Protein AF-A0A8X6LJD7-F1 (afdb_monomer)

Sequence (102 aa):
MNLSSRMAQSLNPNVGSAVVSLSTVITEALPISASIYTAELHALRIAIEHISLSRGKKFIIYTDSLSALQSIVSLHSSSHPILVDITYALANHLKKKDIRFC

pLDDT: mean 86.63, std 16.01, range [34.88, 97.88]

Structure (mmCIF, N/CA/C/O backbone):
data_AF-A0A8X6LJD7-F1
#
_entry.id   AF-A0A8X6LJD7-F1
#
loop_
_atom_site.group_PDB
_atom_site.id
_atom_site.type_symbol
_atom_site.label_atom_id
_atom_site.label_alt_id
_atom_site.label_comp_id
_atom_site.label_asym_id
_atom_site.label_entity_id
_atom_site.label_seq_id
_atom_site.pdbx_PDB_ins_code
_atom_site.Cartn_x
_atom_site.Cartn_y
_atom_site.Cartn_z
_atom_site.occupancy
_atom_site.B_iso_or_equiv
_atom_site.auth_seq_id
_atom_site.auth_comp_id
_atom_site.auth_asym_id
_atom_site.auth_atom_id
_atom_site.pdbx_PDB_model_num
ATOM 1 N N . MET A 1 1 ? -11.650 -2.280 -40.829 1.00 40.12 1 MET A N 1
ATOM 2 C CA . MET A 1 1 ? -10.434 -2.366 -39.987 1.00 40.12 1 MET A CA 1
ATOM 3 C C . MET A 1 1 ? -10.888 -2.464 -38.542 1.00 40.12 1 MET A C 1
ATOM 5 O O . MET A 1 1 ? -11.534 -1.539 -38.075 1.00 40.12 1 MET A O 1
ATOM 9 N N . ASN A 1 2 ? -10.679 -3.610 -37.891 1.00 34.88 2 ASN A N 1
ATOM 10 C CA . ASN A 1 2 ? -11.200 -3.875 -36.549 1.00 34.88 2 ASN A CA 1
ATOM 11 C C . ASN A 1 2 ? -10.192 -3.394 -35.492 1.00 34.88 2 ASN A C 1
ATOM 13 O O . ASN A 1 2 ? -9.006 -3.701 -35.590 1.00 34.88 2 ASN A O 1
ATOM 17 N N . LEU A 1 3 ? -10.664 -2.645 -34.494 1.00 44.34 3 LEU A N 1
ATOM 18 C CA . LEU A 1 3 ? -9.872 -2.065 -33.397 1.00 44.34 3 LEU A CA 1
ATOM 19 C C . LEU A 1 3 ? -9.338 -3.113 -32.398 1.00 44.34 3 LEU A C 1
ATOM 21 O O . LEU A 1 3 ? -8.705 -2.757 -31.408 1.00 44.34 3 LEU A O 1
ATOM 25 N N . SER A 1 4 ? -9.536 -4.406 -32.663 1.00 49.00 4 SER A N 1
ATOM 26 C CA . SER A 1 4 ? -9.090 -5.504 -31.800 1.00 49.00 4 SER A CA 1
ATOM 27 C C . SER A 1 4 ? -7.598 -5.843 -31.918 1.00 49.00 4 SER A C 1
ATOM 29 O O . SER A 1 4 ? -7.131 -6.747 -31.234 1.00 49.00 4 SER A O 1
ATOM 31 N N . SER A 1 5 ? -6.825 -5.156 -32.767 1.00 46.62 5 SER A N 1
ATOM 32 C CA . SER A 1 5 ? -5.434 -5.537 -33.061 1.00 46.62 5 SER A CA 1
ATOM 33 C C . SER A 1 5 ? -4.359 -4.752 -32.295 1.00 46.62 5 SER A C 1
ATOM 35 O O . SER A 1 5 ? -3.199 -4.794 -32.699 1.00 46.62 5 SER A O 1
ATOM 37 N N . ARG A 1 6 ? -4.694 -4.012 -31.224 1.00 50.06 6 ARG A N 1
ATOM 38 C CA . ARG A 1 6 ? -3.700 -3.197 -30.485 1.00 50.06 6 ARG A CA 1
ATOM 39 C C . ARG A 1 6 ? -3.390 -3.580 -29.039 1.00 50.06 6 ARG A C 1
ATOM 41 O O . ARG A 1 6 ? -2.533 -2.924 -28.461 1.00 50.06 6 ARG A O 1
ATOM 48 N N . MET A 1 7 ? -3.964 -4.633 -28.454 1.00 48.88 7 MET A N 1
ATOM 49 C CA . MET A 1 7 ? -3.625 -5.007 -27.065 1.00 48.88 7 MET A CA 1
ATOM 50 C C . MET A 1 7 ? -3.516 -6.514 -26.817 1.00 48.88 7 MET A C 1
ATOM 52 O O . MET A 1 7 ? -3.895 -7.003 -25.762 1.00 48.88 7 MET A O 1
ATOM 56 N N . ALA A 1 8 ? -2.922 -7.256 -27.749 1.00 47.09 8 ALA A N 1
ATOM 57 C CA . ALA A 1 8 ? -2.261 -8.507 -27.385 1.00 47.09 8 ALA A CA 1
ATOM 58 C C . ALA A 1 8 ? -0.819 -8.182 -26.956 1.00 47.09 8 ALA A C 1
ATOM 60 O O . ALA A 1 8 ? 0.142 -8.525 -27.642 1.00 47.09 8 ALA A O 1
ATOM 61 N N . GLN A 1 9 ? -0.657 -7.441 -25.853 1.00 51.50 9 GLN A N 1
ATOM 62 C CA . GLN A 1 9 ? 0.621 -7.475 -25.143 1.00 51.50 9 GLN A CA 1
ATOM 63 C C . GLN A 1 9 ? 0.816 -8.925 -24.690 1.00 51.50 9 GLN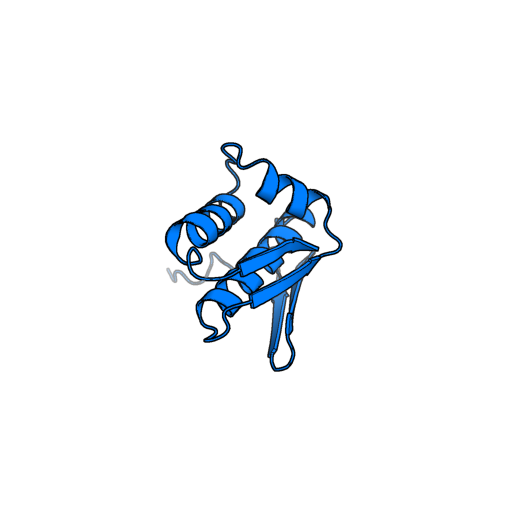 A C 1
ATOM 65 O O . GLN A 1 9 ? -0.061 -9.484 -24.038 1.00 51.50 9 GLN A O 1
ATOM 70 N N . SER A 1 10 ? 1.920 -9.532 -25.130 1.00 47.84 10 SER A N 1
ATOM 71 C CA . SER A 1 10 ? 2.397 -10.871 -24.766 1.00 47.84 10 SER A CA 1
ATOM 72 C C . SER A 1 10 ? 1.908 -11.310 -23.378 1.00 47.84 10 SER A C 1
ATOM 74 O O . SER A 1 10 ? 2.288 -10.706 -22.378 1.00 47.84 10 SER A O 1
ATOM 76 N N . LEU A 1 11 ? 1.085 -12.364 -23.334 1.00 62.03 11 LEU A N 1
ATOM 77 C CA . LEU A 1 11 ? 0.355 -12.901 -22.169 1.00 62.03 11 LEU A CA 1
ATOM 78 C C . LEU A 1 11 ? 1.240 -13.474 -21.038 1.00 62.03 11 LEU A C 1
ATOM 80 O O . LEU A 1 11 ? 0.737 -14.178 -20.168 1.00 62.03 11 LEU A O 1
ATOM 84 N N . ASN A 1 12 ? 2.541 -13.179 -21.037 1.00 73.50 12 ASN A N 1
ATOM 85 C CA . ASN A 1 12 ? 3.489 -13.638 -20.028 1.00 73.50 12 ASN A CA 1
ATOM 86 C C . ASN A 1 12 ? 3.880 -12.459 -19.123 1.00 73.50 12 ASN A C 1
ATOM 88 O O . ASN A 1 12 ? 4.802 -11.711 -19.461 1.00 73.50 12 ASN A O 1
ATOM 92 N N . PRO A 1 13 ? 3.161 -12.246 -18.010 1.00 77.06 13 PRO A N 1
ATOM 93 C CA . PRO A 1 13 ? 3.520 -11.231 -17.030 1.00 77.06 13 PRO A CA 1
ATOM 94 C C . PRO A 1 13 ? 4.850 -11.596 -16.358 1.00 77.06 13 PRO A C 1
ATOM 96 O O . PRO A 1 13 ? 5.056 -12.738 -15.954 1.00 77.06 13 PRO A O 1
ATOM 99 N N . ASN A 1 14 ? 5.746 -10.618 -16.213 1.00 89.94 14 ASN A N 1
ATOM 100 C CA . ASN A 1 14 ? 7.015 -10.812 -15.497 1.00 89.94 14 ASN A CA 1
ATOM 101 C C . ASN A 1 14 ? 6.854 -10.683 -13.980 1.00 89.94 14 ASN A C 1
ATOM 103 O O . ASN A 1 14 ? 7.654 -11.221 -13.221 1.00 89.94 14 ASN A O 1
ATOM 107 N N . VAL A 1 15 ? 5.846 -9.929 -13.547 1.00 96.25 15 VAL A N 1
ATOM 108 C CA . VAL A 1 15 ? 5.580 -9.627 -12.143 1.00 96.25 15 VAL A CA 1
ATOM 109 C C . VAL A 1 15 ? 4.077 -9.634 -11.891 1.00 96.25 15 VAL A C 1
ATOM 111 O O . VAL A 1 15 ? 3.267 -9.407 -12.794 1.00 96.25 15 VAL A O 1
ATOM 114 N N . GLY A 1 16 ? 3.704 -9.887 -10.645 1.00 96.25 16 GLY A N 1
ATOM 115 C CA . GLY A 1 16 ? 2.328 -9.839 -10.178 1.00 96.25 16 GLY A CA 1
ATOM 116 C C . GLY A 1 16 ? 2.257 -9.196 -8.803 1.00 96.25 16 GLY A C 1
ATOM 117 O O . GLY A 1 16 ? 3.268 -9.055 -8.122 1.00 96.25 16 GLY A O 1
ATOM 118 N N . SER A 1 17 ? 1.052 -8.810 -8.412 1.00 97.25 17 SER A N 1
ATOM 119 C CA . SER A 1 17 ? 0.745 -8.282 -7.086 1.00 97.25 17 SER A CA 1
ATOM 120 C C . SER A 1 17 ? -0.303 -9.157 -6.416 1.00 97.25 17 SER A C 1
ATOM 122 O O . SER A 1 17 ? -1.183 -9.696 -7.095 1.00 97.25 17 SER A O 1
ATOM 124 N N . ALA A 1 18 ? -0.232 -9.271 -5.095 1.00 97.25 18 ALA A N 1
ATOM 125 C CA . ALA A 1 18 ? -1.224 -9.985 -4.311 1.00 97.25 18 ALA A CA 1
ATOM 126 C C . ALA A 1 18 ? -1.549 -9.232 -3.021 1.00 97.25 18 ALA A C 1
ATOM 128 O O . ALA A 1 18 ? -0.676 -8.637 -2.396 1.00 97.25 18 ALA A O 1
ATOM 129 N N . VAL A 1 19 ? -2.813 -9.293 -2.611 1.00 97.88 19 VAL A N 1
ATOM 130 C CA . VAL A 1 19 ? -3.292 -8.808 -1.318 1.00 97.88 19 VAL A CA 1
ATOM 131 C C . VAL A 1 19 ? -4.111 -9.913 -0.679 1.00 97.88 19 VAL A C 1
ATOM 133 O O . VAL A 1 19 ? -5.049 -10.435 -1.283 1.00 97.88 19 VAL A O 1
ATOM 136 N N . VAL A 1 20 ? -3.761 -10.255 0.555 1.00 97.31 20 VAL A N 1
ATOM 137 C CA . VAL A 1 20 ? -4.452 -11.273 1.342 1.00 97.31 20 VAL A CA 1
ATOM 138 C C . VAL A 1 20 ? -5.067 -10.607 2.564 1.00 97.31 20 VAL A C 1
ATOM 140 O O . VAL A 1 20 ? -4.390 -9.930 3.335 1.00 97.31 20 VAL A O 1
ATOM 143 N N . SER A 1 21 ? -6.365 -10.808 2.744 1.00 93.44 21 SER A N 1
ATOM 144 C CA . SER A 1 21 ? -7.109 -10.466 3.949 1.00 93.44 21 SER A CA 1
ATOM 145 C C . SER A 1 21 ? -7.829 -11.709 4.478 1.00 93.44 21 SER A C 1
ATOM 147 O O . SER A 1 21 ? -7.820 -12.766 3.850 1.00 93.44 21 SER A O 1
ATOM 149 N N . LEU A 1 22 ? -8.476 -11.595 5.642 1.00 90.25 22 LEU A N 1
ATOM 150 C CA . LEU A 1 22 ? -9.169 -12.719 6.287 1.00 90.25 22 LEU A CA 1
ATOM 151 C C . LEU A 1 22 ? -10.231 -13.388 5.402 1.00 90.25 22 LEU A C 1
ATOM 153 O O . LEU A 1 22 ? -10.511 -14.569 5.575 1.00 90.25 22 LEU A O 1
ATOM 157 N N . SER A 1 23 ? -10.849 -12.638 4.490 1.00 89.06 23 SER A N 1
ATOM 158 C CA . SER A 1 23 ? -11.968 -13.111 3.669 1.00 89.06 23 SER A CA 1
ATOM 159 C C . SER A 1 23 ? -11.702 -13.030 2.173 1.00 89.06 23 SER A C 1
ATOM 161 O O . SER A 1 23 ? -12.584 -13.353 1.378 1.00 89.06 23 SER A O 1
ATOM 163 N N . THR A 1 24 ? -10.553 -12.500 1.760 1.00 93.56 24 THR A N 1
ATOM 164 C CA . THR A 1 24 ? -10.333 -12.150 0.359 1.00 93.56 24 THR A CA 1
ATOM 165 C C . THR A 1 24 ? -8.870 -12.300 -0.006 1.00 93.56 24 THR A C 1
ATOM 167 O O . THR A 1 24 ? -7.986 -11.829 0.700 1.00 93.56 24 THR A O 1
ATOM 170 N N . VAL A 1 25 ? -8.637 -12.926 -1.152 1.00 97.00 25 VAL A N 1
ATOM 171 C CA . VAL A 1 25 ? -7.345 -12.944 -1.826 1.00 97.00 25 VAL A CA 1
ATOM 172 C C . VAL A 1 25 ? -7.555 -12.279 -3.176 1.00 97.00 25 VAL A C 1
ATOM 174 O O . VAL A 1 25 ? -8.412 -12.706 -3.947 1.00 97.00 25 VAL A O 1
ATOM 177 N N . ILE A 1 26 ? -6.810 -11.212 -3.437 1.00 96.75 26 ILE A N 1
ATOM 178 C CA . ILE A 1 26 ? -6.806 -10.515 -4.722 1.00 96.75 26 ILE A CA 1
ATOM 179 C C . ILE A 1 26 ? -5.421 -10.710 -5.312 1.00 96.75 26 ILE A C 1
ATOM 181 O O . ILE A 1 26 ? -4.431 -10.385 -4.662 1.00 96.75 26 ILE A O 1
ATOM 185 N N . THR A 1 27 ? -5.348 -11.244 -6.526 1.00 96.69 27 THR A N 1
ATOM 186 C CA . THR A 1 27 ? -4.091 -11.437 -7.250 1.00 96.69 27 THR A CA 1
ATOM 187 C C . THR A 1 27 ? -4.233 -10.888 -8.652 1.00 96.69 27 THR A C 1
ATOM 189 O O . THR A 1 27 ? -5.194 -11.225 -9.343 1.00 96.69 27 THR A O 1
ATOM 192 N N . GLU A 1 28 ? -3.261 -10.101 -9.091 1.00 95.69 28 GLU A N 1
ATOM 193 C CA . GLU A 1 28 ? -3.236 -9.549 -10.441 1.00 95.69 28 GLU A CA 1
ATOM 194 C C . GLU A 1 28 ? -1.852 -9.718 -11.055 1.00 95.69 28 GLU A C 1
ATOM 196 O O . GLU A 1 28 ? -0.835 -9.380 -10.449 1.00 95.69 28 GLU A O 1
ATOM 201 N N . ALA A 1 29 ? -1.826 -10.242 -12.276 1.00 96.00 29 ALA A N 1
ATOM 202 C CA . ALA A 1 29 ? -0.662 -10.210 -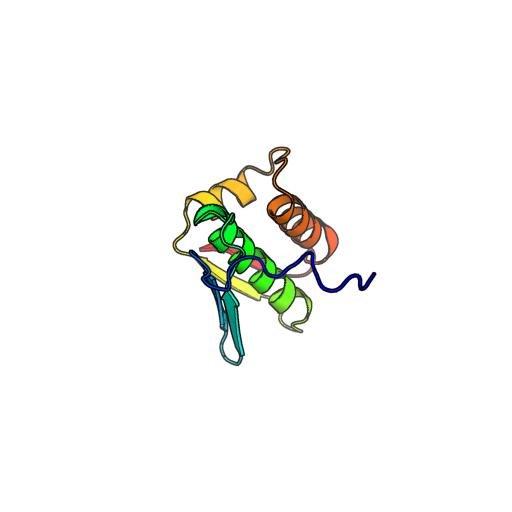13.142 1.00 96.00 29 ALA A CA 1
ATOM 203 C C . ALA A 1 29 ? -0.538 -8.816 -13.763 1.00 96.00 29 ALA A C 1
ATOM 205 O O . ALA A 1 29 ? -1.505 -8.309 -14.332 1.00 96.00 29 ALA A O 1
ATOM 206 N N . LEU A 1 30 ? 0.642 -8.202 -13.677 1.00 95.00 30 LEU A N 1
ATOM 207 C CA . LEU A 1 30 ? 0.864 -6.874 -14.242 1.00 95.00 30 LEU A CA 1
ATOM 208 C C . LEU A 1 30 ? 1.433 -6.964 -15.670 1.00 95.00 30 LEU A C 1
ATOM 210 O O . LEU A 1 30 ? 2.030 -7.980 -16.039 1.00 95.00 30 LEU A O 1
ATOM 214 N N . PRO A 1 31 ? 1.290 -5.897 -16.484 1.00 93.50 31 PRO A N 1
ATOM 215 C CA . PRO A 1 31 ? 1.908 -5.826 -17.804 1.00 93.50 31 PRO A CA 1
ATOM 216 C C . PRO A 1 31 ? 3.412 -6.099 -17.754 1.00 93.50 31 PRO A C 1
ATOM 218 O O . PRO A 1 31 ? 4.083 -5.751 -16.785 1.00 93.50 31 PRO A O 1
ATOM 221 N N . ILE A 1 32 ? 3.972 -6.638 -18.838 1.00 93.62 32 ILE A N 1
ATOM 222 C CA . ILE A 1 32 ? 5.394 -7.019 -18.908 1.00 93.62 32 ILE A CA 1
ATOM 223 C C . ILE A 1 32 ? 6.371 -5.853 -18.656 1.00 93.62 32 ILE A C 1
ATOM 225 O O . ILE A 1 32 ? 7.519 -6.073 -18.279 1.00 93.62 32 ILE A O 1
ATOM 229 N N . SER A 1 33 ? 5.918 -4.611 -18.849 1.00 92.69 33 SER A N 1
ATOM 230 C CA . SER A 1 33 ? 6.678 -3.389 -18.573 1.00 92.69 33 SER A CA 1
ATOM 231 C C . SER A 1 33 ? 6.695 -2.985 -17.095 1.00 92.69 33 SER A C 1
ATOM 233 O O . SER A 1 33 ? 7.383 -2.029 -16.743 1.00 92.69 33 SER A O 1
ATOM 235 N N . ALA A 1 34 ? 5.907 -3.638 -16.238 1.00 94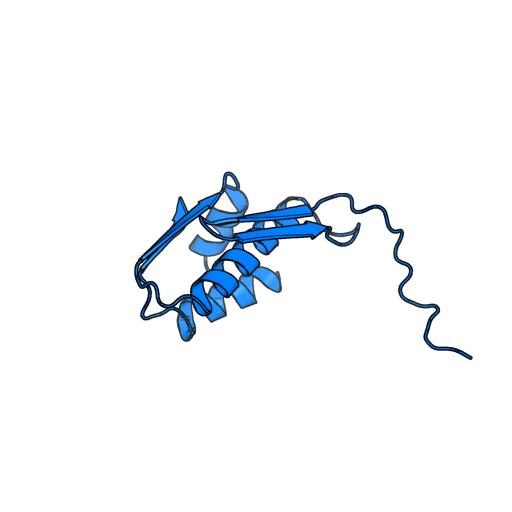.69 34 ALA A N 1
ATOM 236 C CA . ALA A 1 34 ? 5.869 -3.340 -14.816 1.00 94.69 34 ALA A CA 1
ATOM 237 C C . ALA A 1 34 ? 7.143 -3.837 -14.127 1.00 94.69 34 ALA A C 1
ATOM 239 O O . ALA A 1 34 ? 7.601 -4.959 -14.337 1.00 94.69 34 ALA A O 1
ATOM 240 N N . SER A 1 35 ? 7.707 -2.982 -13.279 1.00 95.44 35 SER A N 1
ATOM 241 C CA . SER A 1 35 ? 8.817 -3.354 -12.405 1.00 95.44 35 SER A CA 1
ATOM 242 C C . SER A 1 35 ? 8.304 -4.060 -11.147 1.00 95.44 35 SER A C 1
ATOM 244 O O . SER A 1 35 ? 7.128 -3.934 -10.804 1.00 95.44 35 SER A O 1
ATOM 246 N N . ILE A 1 36 ? 9.198 -4.729 -10.410 1.00 96.69 36 ILE A N 1
ATOM 247 C CA . ILE A 1 36 ? 8.887 -5.252 -9.068 1.00 96.69 36 ILE A CA 1
ATOM 248 C C . ILE A 1 36 ? 8.344 -4.118 -8.191 1.00 96.69 36 ILE A C 1
ATOM 250 O O . ILE A 1 36 ? 7.258 -4.231 -7.646 1.00 96.69 36 ILE A O 1
ATOM 254 N N . TYR A 1 37 ? 9.023 -2.968 -8.167 1.00 95.38 37 TYR A N 1
ATOM 255 C CA . TYR A 1 37 ? 8.567 -1.788 -7.428 1.00 95.38 37 TYR A CA 1
ATOM 256 C C . TYR A 1 37 ? 7.143 -1.344 -7.815 1.00 95.38 37 TYR A C 1
ATOM 258 O O . TYR A 1 37 ? 6.335 -1.008 -6.952 1.00 95.38 37 TYR A O 1
ATOM 266 N N . THR A 1 38 ? 6.799 -1.392 -9.105 1.00 95.81 38 THR A N 1
ATOM 267 C CA . THR A 1 38 ? 5.438 -1.100 -9.577 1.00 95.81 38 THR A CA 1
ATOM 268 C C . THR A 1 38 ? 4.431 -2.127 -9.062 1.00 95.81 38 THR A C 1
ATOM 270 O O . THR A 1 38 ? 3.338 -1.731 -8.670 1.00 95.81 38 THR A O 1
ATOM 273 N N . ALA A 1 39 ? 4.781 -3.415 -9.040 1.00 97.25 39 ALA A N 1
ATOM 274 C CA . ALA A 1 39 ? 3.925 -4.467 -8.494 1.00 97.25 39 ALA A CA 1
ATOM 275 C C . ALA A 1 39 ? 3.688 -4.296 -6.983 1.00 97.25 39 ALA A C 1
ATOM 277 O O . ALA A 1 39 ? 2.555 -4.441 -6.527 1.00 97.25 39 ALA A O 1
ATOM 278 N N . GLU A 1 40 ? 4.709 -3.884 -6.232 1.00 97.19 40 GLU A N 1
ATOM 279 C CA . GLU A 1 40 ? 4.590 -3.588 -4.798 1.00 97.19 40 GLU A CA 1
ATOM 280 C C . GLU A 1 40 ? 3.673 -2.389 -4.528 1.00 97.19 40 GLU A C 1
ATOM 282 O O . GLU A 1 40 ? 2.739 -2.464 -3.726 1.00 97.19 40 GLU A O 1
ATOM 287 N N . LEU A 1 41 ? 3.862 -1.283 -5.258 1.00 96.19 41 LEU A N 1
ATOM 288 C CA . LEU A 1 41 ? 2.939 -0.147 -5.185 1.00 96.19 41 LEU A CA 1
ATOM 289 C C . LEU A 1 41 ? 1.516 -0.550 -5.586 1.00 96.19 41 LEU A C 1
ATOM 291 O O . LEU A 1 41 ? 0.541 -0.079 -5.004 1.00 96.19 41 LEU A O 1
ATOM 295 N N 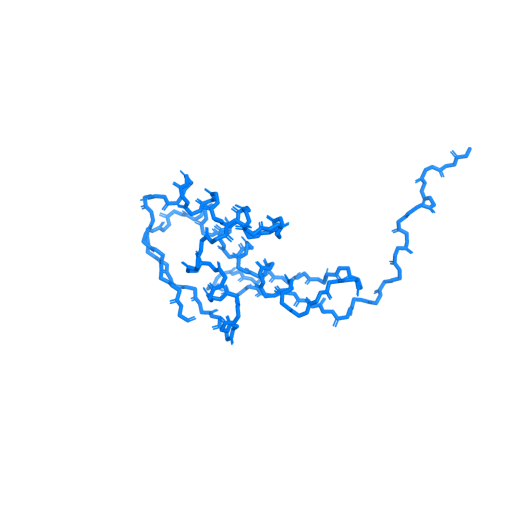. HIS A 1 42 ? 1.381 -1.421 -6.581 1.00 97.31 42 HIS A N 1
ATOM 296 C CA . HIS A 1 42 ? 0.088 -1.897 -7.041 1.00 97.31 42 HIS A CA 1
ATOM 297 C C . HIS A 1 42 ? -0.638 -2.731 -5.976 1.00 97.31 42 HIS A C 1
ATOM 299 O O . HIS A 1 42 ? -1.829 -2.515 -5.751 1.00 97.31 42 HIS A O 1
ATOM 305 N N . ALA A 1 43 ? 0.075 -3.608 -5.259 1.00 97.88 43 ALA A N 1
ATOM 306 C CA . ALA A 1 43 ? -0.471 -4.337 -4.114 1.00 97.88 43 ALA A CA 1
ATOM 307 C C . ALA A 1 43 ? -0.990 -3.371 -3.035 1.00 97.88 43 ALA A C 1
ATOM 309 O O . ALA A 1 43 ? -2.107 -3.525 -2.539 1.00 97.88 43 ALA A O 1
ATOM 310 N N . LEU A 1 44 ? -0.230 -2.316 -2.724 1.00 97.00 44 LEU A N 1
ATOM 311 C CA . LEU A 1 44 ? -0.647 -1.296 -1.758 1.00 97.00 44 LEU A CA 1
ATOM 312 C C . LEU A 1 44 ? -1.884 -0.519 -2.221 1.00 97.00 44 LEU A C 1
ATOM 314 O O . LEU A 1 44 ? -2.784 -0.284 -1.413 1.00 97.00 44 LEU A O 1
ATOM 318 N N . ARG A 1 45 ? -1.977 -0.169 -3.511 1.00 97.06 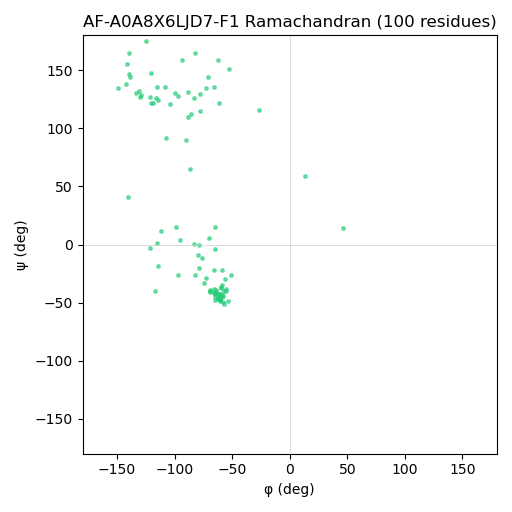45 ARG A N 1
ATOM 319 C CA . ARG A 1 45 ? -3.178 0.458 -4.089 1.00 97.06 45 ARG A CA 1
ATOM 320 C C . ARG A 1 45 ? -4.406 -0.432 -3.898 1.00 97.06 45 ARG A C 1
ATOM 322 O O . ARG A 1 45 ? -5.413 0.042 -3.375 1.00 97.06 45 ARG A O 1
ATOM 329 N N . ILE A 1 46 ? -4.306 -1.718 -4.243 1.00 97.31 46 ILE A N 1
ATOM 330 C CA . ILE A 1 46 ? -5.399 -2.689 -4.064 1.00 97.31 46 ILE A CA 1
ATOM 331 C C . ILE A 1 46 ? -5.781 -2.809 -2.584 1.00 97.31 46 ILE A C 1
ATOM 333 O O . ILE A 1 46 ? -6.965 -2.808 -2.247 1.00 97.31 46 ILE A O 1
ATOM 337 N N . ALA A 1 47 ? -4.804 -2.881 -1.676 1.00 96.75 47 ALA A N 1
ATOM 338 C CA . ALA A 1 47 ? -5.069 -2.961 -0.242 1.00 96.75 47 ALA A CA 1
ATOM 339 C C . ALA A 1 47 ? -5.824 -1.722 0.266 1.00 96.75 47 ALA A C 1
ATOM 341 O O . ALA A 1 47 ? -6.790 -1.843 1.020 1.00 96.75 47 ALA A O 1
ATOM 342 N N . ILE A 1 48 ? -5.434 -0.531 -0.188 1.00 95.88 48 ILE A N 1
ATOM 343 C CA . ILE A 1 48 ? -6.085 0.742 0.141 1.00 95.88 48 ILE A CA 1
ATOM 344 C C . ILE A 1 48 ? -7.513 0.802 -0.412 1.00 95.88 48 ILE A C 1
ATOM 346 O O . ILE A 1 48 ? -8.426 1.212 0.308 1.00 95.88 48 ILE A O 1
ATOM 350 N N . GLU A 1 49 ? -7.740 0.350 -1.645 1.00 95.12 49 GLU A N 1
ATOM 351 C CA . GLU A 1 49 ? -9.076 0.242 -2.241 1.00 95.12 49 GLU A CA 1
ATOM 352 C C . GLU A 1 49 ? -9.960 -0.732 -1.456 1.00 95.12 49 GLU A C 1
ATOM 354 O O . GLU A 1 49 ? -11.077 -0.380 -1.067 1.00 95.12 49 GLU A O 1
ATOM 359 N N . HIS A 1 50 ? -9.437 -1.913 -1.123 1.00 94.69 50 HIS A N 1
ATOM 360 C CA . HIS A 1 50 ? -10.132 -2.899 -0.301 1.00 94.69 50 HIS A CA 1
ATOM 361 C C . HIS A 1 50 ? -10.495 -2.328 1.078 1.00 94.69 50 HIS A C 1
ATOM 363 O O . HIS A 1 50 ? -11.636 -2.446 1.538 1.00 94.69 50 HIS A O 1
ATOM 369 N N . ILE A 1 51 ? -9.555 -1.629 1.722 1.00 95.31 51 ILE A N 1
ATOM 370 C CA . ILE A 1 51 ? -9.799 -0.929 2.983 1.00 95.31 51 ILE A CA 1
ATOM 371 C C . ILE A 1 51 ? -10.869 0.136 2.802 1.00 95.31 51 ILE A C 1
ATOM 373 O O . ILE A 1 51 ? -11.732 0.240 3.668 1.00 95.31 51 ILE A O 1
ATOM 377 N N . SER A 1 52 ? -10.864 0.913 1.715 1.00 94.12 52 SER A N 1
ATOM 378 C CA . SER A 1 52 ? -11.831 1.993 1.478 1.00 94.12 52 SER A CA 1
ATOM 379 C C . SER A 1 52 ? -13.279 1.501 1.505 1.00 94.12 52 SER A C 1
ATOM 381 O O . SER A 1 52 ? -14.115 2.123 2.168 1.00 94.12 52 SER A O 1
ATOM 383 N N . LEU A 1 53 ? -13.529 0.324 0.929 1.00 93.31 53 LEU A N 1
ATOM 384 C CA . LEU A 1 53 ? -14.838 -0.326 0.866 1.00 93.31 53 LEU A CA 1
ATOM 385 C C . LEU A 1 53 ? -15.228 -1.022 2.180 1.00 93.31 53 LEU A C 1
ATOM 387 O O . LEU A 1 53 ? -16.408 -1.268 2.435 1.00 93.31 53 LEU A O 1
ATOM 391 N N . SER A 1 54 ? -14.257 -1.321 3.044 1.00 93.25 54 SER A N 1
ATOM 392 C CA . SER A 1 54 ? -14.509 -1.963 4.332 1.00 93.25 54 SER A CA 1
ATOM 393 C C . SER A 1 54 ? -15.195 -1.030 5.338 1.00 93.25 54 SER A C 1
ATOM 395 O O . SER A 1 54 ? -14.878 0.157 5.453 1.00 93.25 54 SER A O 1
ATOM 397 N N . ARG A 1 55 ? -16.094 -1.595 6.154 1.00 92.81 55 ARG A N 1
ATOM 398 C CA . ARG A 1 55 ? -16.728 -0.907 7.297 1.00 92.81 55 ARG A CA 1
ATOM 399 C C . ARG A 1 55 ? -15.802 -0.767 8.513 1.00 92.81 55 ARG A C 1
ATOM 401 O O . ARG A 1 55 ? -16.143 -0.051 9.454 1.00 92.81 55 ARG A O 1
ATOM 408 N N . GLY A 1 56 ? -14.662 -1.463 8.518 1.00 92.88 56 GLY A N 1
ATOM 409 C CA . GLY A 1 56 ? -13.679 -1.389 9.596 1.00 92.88 56 GLY A CA 1
ATOM 410 C C . GLY A 1 56 ? -13.088 0.015 9.756 1.00 92.88 56 GLY A C 1
ATOM 411 O O . GLY A 1 56 ? -13.128 0.838 8.840 1.00 92.88 56 GLY A O 1
ATOM 412 N N . LYS A 1 57 ? -12.534 0.287 10.943 1.00 94.75 57 LYS A N 1
ATOM 413 C CA . LYS A 1 57 ? -11.914 1.582 11.279 1.00 94.75 57 LYS A CA 1
ATOM 414 C C . LYS A 1 57 ? -10.410 1.510 11.514 1.00 94.75 57 LYS A C 1
ATOM 416 O O . LYS A 1 57 ? -9.773 2.554 11.488 1.00 94.75 57 LYS A O 1
ATOM 421 N N . LYS A 1 58 ? -9.866 0.321 11.777 1.00 96.12 58 LYS A N 1
ATOM 422 C CA . LYS A 1 58 ? -8.453 0.105 12.092 1.00 96.12 58 LYS A CA 1
ATOM 423 C C . LYS A 1 58 ? -7.908 -0.996 11.206 1.00 96.12 58 LYS A C 1
ATOM 425 O O . LYS A 1 58 ? -8.516 -2.062 11.137 1.00 96.12 58 LYS A O 1
ATOM 430 N N . PHE A 1 59 ? -6.790 -0.725 10.553 1.00 96.19 59 PHE A N 1
ATOM 431 C CA . PHE A 1 59 ? -6.162 -1.641 9.614 1.00 96.19 59 PHE A CA 1
ATOM 432 C C . PHE A 1 59 ? -4.652 -1.618 9.797 1.00 96.19 59 PHE A C 1
ATOM 434 O O . PHE A 1 59 ? -4.065 -0.582 10.113 1.00 96.19 59 PHE A O 1
ATOM 441 N N . ILE A 1 60 ? -4.041 -2.775 9.573 1.00 96.50 60 ILE A N 1
ATOM 442 C CA . ILE A 1 60 ? -2.598 -2.917 9.444 1.00 96.50 60 ILE A CA 1
ATOM 443 C C . ILE A 1 60 ? -2.352 -3.523 8.068 1.00 96.50 60 ILE A C 1
ATOM 445 O O . ILE A 1 60 ? -2.975 -4.526 7.721 1.00 96.50 60 ILE A O 1
ATOM 449 N N . ILE A 1 61 ? -1.495 -2.881 7.283 1.00 96.38 61 ILE A N 1
ATOM 450 C CA . ILE A 1 61 ? -1.015 -3.391 6.002 1.00 96.38 61 ILE A CA 1
ATOM 451 C C . ILE A 1 61 ? 0.406 -3.881 6.237 1.00 96.38 61 ILE A C 1
ATOM 453 O O . ILE A 1 61 ? 1.249 -3.089 6.646 1.00 96.38 61 ILE A O 1
ATOM 457 N N . TYR A 1 62 ? 0.642 -5.163 5.978 1.00 96.69 62 TYR A N 1
ATOM 458 C CA . TYR A 1 62 ? 1.971 -5.762 6.012 1.00 96.69 62 TYR A CA 1
ATOM 459 C C . TYR A 1 62 ? 2.529 -5.821 4.594 1.00 96.69 62 TYR A C 1
ATOM 461 O O . TYR A 1 62 ? 1.862 -6.340 3.697 1.00 96.69 62 TYR A O 1
ATOM 469 N N . THR A 1 63 ? 3.734 -5.300 4.395 1.00 96.19 63 THR A N 1
ATOM 470 C CA . THR A 1 63 ? 4.480 -5.419 3.140 1.00 96.19 63 THR A CA 1
ATOM 471 C C . THR A 1 63 ? 5.960 -5.613 3.444 1.00 96.19 63 THR A C 1
ATOM 473 O O . THR A 1 63 ? 6.524 -4.970 4.321 1.00 96.19 63 THR A O 1
ATOM 476 N N . ASP A 1 64 ? 6.612 -6.502 2.707 1.00 95.31 64 ASP A N 1
ATOM 477 C CA . ASP A 1 64 ? 8.062 -6.686 2.751 1.00 95.31 64 ASP A CA 1
ATOM 478 C C . ASP A 1 64 ? 8.810 -5.674 1.862 1.00 95.31 64 ASP A C 1
ATOM 480 O O . ASP A 1 64 ? 10.043 -5.653 1.819 1.00 95.31 64 ASP A O 1
ATOM 484 N N . SER A 1 65 ? 8.083 -4.773 1.194 1.00 95.81 65 SER A N 1
ATOM 485 C CA . SER A 1 65 ? 8.654 -3.773 0.302 1.00 95.81 65 SER A CA 1
ATOM 486 C C . SER A 1 65 ? 9.006 -2.473 1.025 1.00 95.81 65 SER A C 1
ATOM 488 O O . SER A 1 65 ? 8.237 -1.506 1.070 1.00 95.81 65 SER A O 1
ATOM 490 N N . LEU A 1 66 ? 10.242 -2.407 1.530 1.00 93.81 66 LEU A N 1
ATOM 491 C CA . LEU A 1 66 ? 10.796 -1.182 2.118 1.00 93.81 66 LEU A CA 1
ATOM 492 C C . LEU A 1 66 ? 10.740 0.008 1.145 1.00 93.81 66 LEU A C 1
ATOM 494 O O . LEU A 1 66 ? 10.447 1.130 1.558 1.00 93.81 66 LEU A O 1
ATOM 498 N N . SER A 1 67 ? 10.994 -0.227 -0.145 1.00 93.12 67 SER A N 1
ATOM 499 C CA . SER A 1 67 ? 10.974 0.830 -1.163 1.00 93.12 67 SER A CA 1
ATOM 500 C C . SER A 1 67 ? 9.569 1.404 -1.358 1.00 93.12 67 SER A C 1
ATOM 502 O O . SER A 1 67 ? 9.411 2.621 -1.489 1.00 93.12 67 SER A O 1
ATOM 504 N N . ALA A 1 68 ? 8.530 0.568 -1.305 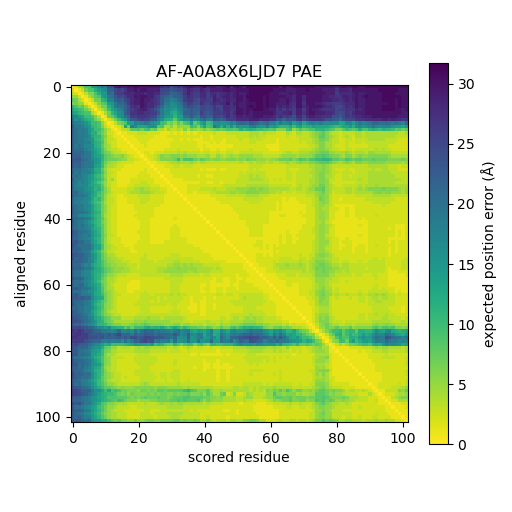1.00 93.25 68 ALA A N 1
ATOM 505 C CA . ALA A 1 68 ? 7.150 1.026 -1.382 1.00 93.25 68 ALA A CA 1
ATOM 506 C C . ALA A 1 68 ? 6.737 1.818 -0.127 1.00 93.25 68 ALA A C 1
ATOM 508 O O . ALA A 1 68 ? 6.134 2.888 -0.247 1.00 93.25 68 ALA A O 1
ATOM 509 N N . LEU A 1 69 ? 7.147 1.368 1.067 1.00 92.56 69 LEU A N 1
ATOM 510 C CA . LEU A 1 69 ? 6.926 2.095 2.324 1.00 92.56 69 LEU A CA 1
ATOM 511 C C . LEU A 1 69 ? 7.588 3.479 2.322 1.00 92.56 69 LEU A C 1
ATOM 513 O O . LEU A 1 69 ? 6.938 4.482 2.621 1.00 92.56 69 LEU A O 1
ATOM 517 N N . GLN A 1 70 ? 8.863 3.556 1.936 1.00 91.56 70 GLN A N 1
ATOM 518 C CA . GLN A 1 70 ? 9.596 4.823 1.832 1.00 91.56 70 GLN A CA 1
ATOM 519 C C . GLN A 1 70 ? 8.928 5.798 0.854 1.00 91.56 70 GLN A C 1
ATOM 521 O O . GLN A 1 70 ? 8.906 7.009 1.086 1.00 91.56 70 GLN A O 1
ATOM 526 N N . SER A 1 71 ? 8.336 5.275 -0.217 1.00 89.25 71 SER A N 1
ATOM 527 C CA . SER A 1 71 ? 7.652 6.082 -1.227 1.00 89.25 71 SER A CA 1
ATOM 528 C C . SER A 1 71 ? 6.359 6.697 -0.689 1.00 89.25 71 SER A C 1
ATOM 530 O O . SER A 1 71 ? 6.106 7.876 -0.920 1.00 89.25 71 SER A O 1
ATOM 532 N N . ILE A 1 72 ? 5.586 5.958 0.113 1.00 85.94 72 ILE A N 1
ATOM 533 C CA . ILE A 1 72 ? 4.403 6.506 0.797 1.00 85.94 72 ILE A CA 1
ATOM 534 C C . ILE A 1 72 ? 4.800 7.577 1.820 1.00 85.94 72 ILE A C 1
ATOM 536 O O . ILE A 1 72 ? 4.176 8.633 1.875 1.00 85.94 72 ILE A O 1
ATOM 540 N N . VAL A 1 73 ? 5.833 7.319 2.629 1.00 82.25 73 VAL A N 1
ATOM 541 C CA . VAL A 1 73 ? 6.249 8.225 3.717 1.00 82.25 73 VAL A CA 1
ATOM 542 C C . VAL A 1 73 ? 6.849 9.521 3.188 1.00 82.25 73 VAL A C 1
ATOM 544 O O . VAL A 1 73 ? 6.604 10.586 3.750 1.00 82.25 73 VAL A O 1
ATOM 547 N N . SER A 1 74 ? 7.642 9.442 2.120 1.00 77.56 74 SER A N 1
ATOM 548 C CA . SER A 1 74 ? 8.331 10.617 1.591 1.00 77.56 74 SER A CA 1
ATOM 549 C C . SER A 1 74 ? 7.371 11.661 1.017 1.00 77.56 74 SER A C 1
ATOM 551 O O . SER A 1 74 ? 7.762 12.823 0.957 1.00 77.56 74 SER A O 1
ATOM 553 N N . LEU A 1 75 ? 6.134 11.288 0.634 1.00 63.12 75 LEU A N 1
ATOM 554 C CA . LEU A 1 75 ? 5.076 12.167 0.086 1.00 63.12 75 LEU A CA 1
ATOM 555 C C . LEU A 1 75 ? 5.554 13.138 -1.016 1.00 63.12 75 LEU A C 1
ATOM 557 O O . LEU A 1 75 ? 4.863 14.097 -1.366 1.00 63.12 75 LEU A O 1
ATOM 561 N N . HIS A 1 76 ? 6.745 12.924 -1.567 1.00 55.09 76 HIS A N 1
ATOM 562 C CA . HIS A 1 76 ? 7.377 13.852 -2.478 1.00 55.09 76 HIS A CA 1
ATOM 563 C C . HIS A 1 76 ? 6.863 13.564 -3.868 1.00 55.09 76 HIS A C 1
ATOM 565 O O . HIS A 1 76 ? 7.178 12.507 -4.402 1.00 55.09 76 HIS A O 1
ATOM 571 N N . SER A 1 77 ? 6.091 14.516 -4.409 1.00 53.72 77 SER A N 1
ATOM 572 C CA . SER A 1 77 ? 5.824 14.804 -5.826 1.00 53.72 77 SER A CA 1
ATOM 573 C C . SER A 1 77 ? 6.271 13.714 -6.799 1.00 53.72 77 SER A C 1
ATOM 575 O O . SER A 1 77 ? 7.115 13.940 -7.666 1.00 53.72 77 SER A O 1
ATOM 577 N N . SER A 1 78 ? 5.750 12.504 -6.633 1.00 61.22 78 SER A N 1
ATOM 578 C CA . SER A 1 78 ? 6.218 11.383 -7.421 1.00 61.22 78 SER A CA 1
ATOM 579 C C . SER A 1 78 ? 5.473 11.435 -8.738 1.00 61.22 78 SER A C 1
ATOM 581 O O . SER A 1 78 ? 4.243 11.390 -8.748 1.00 61.22 78 SER A O 1
ATOM 583 N N . SER A 1 79 ? 6.190 11.435 -9.855 1.00 73.94 79 SER A N 1
ATOM 584 C CA . SER A 1 79 ? 5.583 11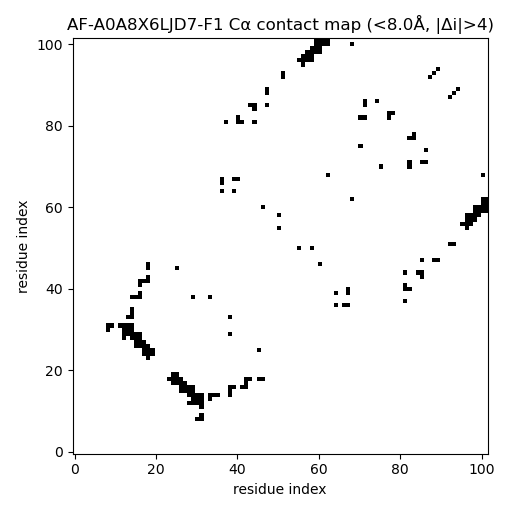.261 -11.179 1.00 73.94 79 SER A CA 1
ATOM 585 C C . SER A 1 79 ? 4.946 9.876 -11.365 1.00 73.94 79 SER A C 1
ATOM 587 O O . SER A 1 79 ? 4.375 9.603 -12.418 1.00 73.94 79 SER A O 1
ATOM 589 N N . HIS A 1 80 ? 5.068 8.976 -10.379 1.00 88.25 80 HIS A N 1
ATOM 590 C CA . HIS A 1 80 ? 4.513 7.634 -10.460 1.00 88.25 80 HIS A CA 1
ATOM 591 C C . HIS A 1 80 ? 2.996 7.665 -10.193 1.00 88.25 80 HIS A C 1
ATOM 593 O O . HIS A 1 80 ? 2.589 7.927 -9.058 1.00 88.25 80 HIS A O 1
ATOM 599 N N . PRO A 1 81 ? 2.149 7.332 -11.183 1.00 91.06 81 PRO A N 1
ATOM 600 C CA . PRO A 1 81 ? 0.698 7.510 -11.086 1.00 91.06 81 PRO A CA 1
ATOM 601 C C . PRO A 1 81 ? 0.078 6.737 -9.914 1.00 91.06 81 PRO A C 1
ATOM 603 O O . PRO A 1 81 ? -0.683 7.306 -9.143 1.00 91.06 81 PRO A O 1
ATOM 606 N N . ILE A 1 82 ? 0.506 5.487 -9.686 1.00 94.38 82 ILE A N 1
ATOM 607 C CA . ILE A 1 82 ? -0.010 4.667 -8.573 1.00 94.38 82 ILE A CA 1
ATOM 608 C C . ILE A 1 82 ? 0.236 5.326 -7.205 1.00 94.38 82 ILE A C 1
ATOM 610 O O . ILE A 1 82 ? -0.601 5.230 -6.311 1.00 94.38 82 ILE A O 1
ATOM 614 N N . LEU A 1 83 ? 1.371 6.011 -7.021 1.00 92.25 83 LEU A N 1
ATOM 615 C CA . LEU A 1 83 ? 1.679 6.636 -5.736 1.00 92.25 83 LEU A CA 1
ATOM 616 C C . LEU A 1 83 ? 0.829 7.895 -5.511 1.00 92.25 83 LEU A C 1
ATOM 618 O O . LEU A 1 83 ? 0.425 8.165 -4.379 1.00 92.25 83 LEU A O 1
ATOM 622 N N . VAL A 1 84 ? 0.501 8.623 -6.585 1.00 90.88 84 VAL A N 1
ATOM 623 C CA . VAL A 1 84 ? -0.465 9.731 -6.543 1.00 90.88 84 VAL A CA 1
ATOM 624 C C . VAL A 1 84 ? -1.838 9.219 -6.108 1.00 90.88 84 VAL A C 1
ATOM 626 O O . VAL A 1 84 ? -2.424 9.794 -5.191 1.00 90.88 84 VAL A O 1
ATOM 629 N N . ASP A 1 85 ? -2.307 8.109 -6.682 1.00 92.62 85 ASP A N 1
ATOM 630 C CA . ASP A 1 85 ? -3.598 7.502 -6.331 1.00 92.62 85 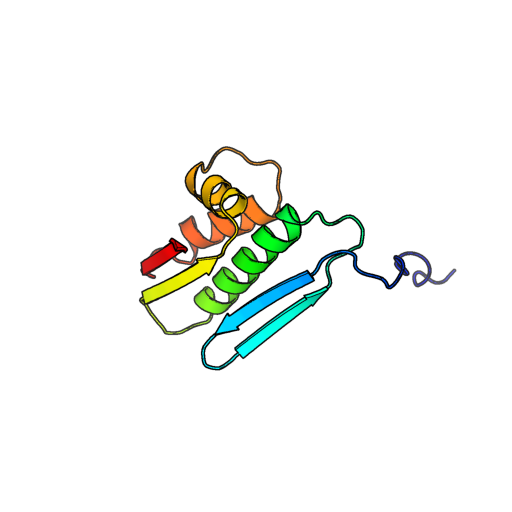ASP A CA 1
ATOM 631 C C . ASP A 1 85 ? -3.647 7.078 -4.857 1.00 92.62 85 ASP A C 1
ATOM 633 O O . ASP A 1 85 ? -4.583 7.420 -4.128 1.00 92.62 85 ASP A O 1
ATOM 637 N N . ILE A 1 86 ? -2.600 6.389 -4.391 1.00 93.50 86 ILE A N 1
ATOM 638 C CA . ILE A 1 86 ? -2.441 5.973 -2.992 1.00 93.50 86 ILE A CA 1
ATOM 639 C C . ILE A 1 86 ? -2.492 7.187 -2.061 1.00 93.50 86 ILE A C 1
ATOM 641 O O . ILE A 1 86 ? -3.272 7.217 -1.106 1.00 93.50 86 ILE A O 1
ATOM 645 N N . THR A 1 87 ? -1.686 8.208 -2.352 1.00 90.94 87 THR A N 1
ATOM 646 C CA . THR A 1 87 ? -1.561 9.399 -1.507 1.00 90.94 87 THR A CA 1
ATOM 647 C C . THR A 1 87 ? -2.872 10.178 -1.464 1.00 90.94 87 THR A C 1
ATOM 649 O O . THR A 1 87 ? -3.317 10.594 -0.392 1.00 90.94 87 THR A O 1
ATOM 652 N N . TYR A 1 88 ? -3.540 10.323 -2.610 1.00 91.25 88 TYR A N 1
ATOM 653 C CA . TYR A 1 88 ? -4.845 10.963 -2.706 1.00 91.25 88 TYR A CA 1
ATOM 654 C C . TYR A 1 88 ? -5.909 10.213 -1.894 1.00 91.25 88 TYR A C 1
ATOM 656 O O . TYR A 1 88 ? -6.652 10.835 -1.128 1.00 91.25 88 TYR A O 1
ATOM 664 N N . ALA A 1 89 ? -5.966 8.884 -2.008 1.00 92.50 89 ALA A N 1
ATOM 665 C CA . ALA A 1 89 ? -6.914 8.062 -1.264 1.00 92.50 89 ALA A CA 1
ATOM 666 C C . ALA A 1 89 ? -6.689 8.163 0.254 1.00 92.50 89 ALA A C 1
ATOM 668 O O . ALA A 1 89 ? -7.647 8.371 1.006 1.00 92.50 89 ALA A O 1
ATOM 669 N N . LEU A 1 90 ? -5.434 8.092 0.709 1.00 91.62 90 LEU A N 1
ATOM 670 C CA . LEU A 1 90 ? -5.076 8.262 2.120 1.00 91.62 90 LEU A CA 1
ATOM 671 C C . LEU A 1 90 ? -5.477 9.652 2.635 1.00 91.62 90 LEU A C 1
ATOM 673 O O . LEU A 1 90 ? -6.131 9.767 3.674 1.00 91.62 90 LEU A O 1
ATOM 677 N N . ALA A 1 91 ? -5.156 10.703 1.877 1.00 89.69 91 ALA A N 1
ATOM 678 C CA . ALA A 1 91 ? -5.404 12.083 2.273 1.00 89.69 91 ALA A CA 1
ATOM 679 C C . ALA A 1 91 ? -6.885 12.488 2.226 1.00 89.69 91 ALA A C 1
ATOM 681 O O . ALA A 1 91 ? -7.291 13.372 2.981 1.00 89.69 91 ALA A O 1
ATOM 682 N N . ASN A 1 92 ? -7.707 11.895 1.356 1.00 87.75 92 ASN A N 1
ATOM 683 C CA . ASN A 1 92 ? -9.077 12.371 1.123 1.00 87.75 92 ASN A CA 1
ATOM 684 C C . ASN A 1 92 ? -10.159 11.363 1.496 1.00 87.75 92 ASN A C 1
ATOM 686 O O . ASN A 1 92 ? -11.172 11.750 2.077 1.00 87.75 92 ASN A O 1
ATOM 690 N N . HIS A 1 93 ? -9.956 10.081 1.209 1.00 85.50 93 HIS A N 1
ATOM 691 C CA . HIS A 1 93 ? -11.000 9.067 1.369 1.00 85.50 93 HIS A CA 1
ATOM 692 C C . HIS A 1 93 ? -10.884 8.309 2.691 1.00 85.50 93 HIS A C 1
ATOM 694 O O . HIS A 1 93 ? -11.887 7.841 3.230 1.00 85.50 93 HIS A O 1
ATOM 700 N N . LEU A 1 94 ? -9.674 8.221 3.249 1.00 88.94 94 LEU A N 1
ATOM 701 C CA . LEU A 1 94 ? -9.387 7.372 4.406 1.00 88.94 94 LEU A CA 1
ATOM 702 C C . LEU A 1 94 ? -9.066 8.146 5.688 1.00 88.94 94 LEU A C 1
ATOM 704 O O . LEU A 1 94 ? -8.739 7.526 6.690 1.00 88.94 94 LEU A O 1
ATOM 708 N N . LYS A 1 95 ? -9.302 9.467 5.726 1.00 85.81 95 LYS A N 1
ATOM 709 C CA . LYS A 1 95 ? -9.129 10.327 6.922 1.00 85.81 95 LYS A CA 1
ATOM 710 C C . LYS A 1 95 ? -9.814 9.815 8.200 1.00 85.81 95 LYS A C 1
ATOM 712 O O . LYS A 1 95 ? -9.409 10.174 9.298 1.00 85.81 95 LYS A O 1
ATOM 717 N N . LYS A 1 96 ? -10.884 9.020 8.073 1.00 90.94 96 LYS A N 1
ATOM 718 C CA . LYS A 1 96 ? -11.642 8.450 9.207 1.00 90.94 96 LYS A CA 1
ATOM 719 C C . LYS A 1 96 ? -11.194 7.033 9.593 1.00 90.94 96 LYS A C 1
ATOM 721 O O . LYS A 1 96 ? -11.837 6.416 10.443 1.00 90.94 96 LYS A O 1
ATOM 726 N N . LYS A 1 97 ? -10.157 6.499 8.946 1.00 94.62 97 LYS A N 1
ATOM 727 C CA . LYS A 1 97 ? -9.611 5.162 9.190 1.00 94.62 97 LYS A CA 1
ATOM 728 C C . LYS A 1 97 ? -8.189 5.300 9.734 1.00 94.62 97 LYS A C 1
ATOM 730 O O . LYS A 1 97 ? -7.406 6.099 9.240 1.00 94.62 97 LYS A O 1
ATOM 735 N N . ASP A 1 98 ? -7.881 4.524 10.762 1.00 95.00 98 ASP A N 1
ATOM 736 C CA . ASP A 1 98 ? -6.535 4.375 11.315 1.00 95.00 98 ASP A CA 1
ATOM 737 C C . ASP A 1 98 ? -5.842 3.250 10.542 1.00 95.00 98 ASP A C 1
ATOM 739 O O . ASP A 1 98 ? -6.255 2.089 10.621 1.00 95.00 98 ASP A O 1
ATOM 743 N N . ILE A 1 99 ? -4.854 3.610 9.727 1.00 94.88 99 ILE A N 1
ATOM 744 C CA . ILE A 1 99 ? -4.119 2.677 8.873 1.00 94.88 99 ILE A CA 1
ATOM 745 C C . ILE A 1 99 ? -2.656 2.743 9.273 1.00 94.88 99 ILE A C 1
ATOM 747 O O . ILE A 1 99 ? -2.033 3.803 9.210 1.00 94.88 99 ILE A O 1
ATOM 751 N N . ARG A 1 100 ? -2.109 1.595 9.667 1.00 94.38 100 ARG A N 1
ATOM 752 C CA . ARG A 1 100 ? -0.685 1.434 9.950 1.00 94.38 100 ARG A CA 1
ATOM 753 C C . ARG A 1 100 ? -0.043 0.603 8.856 1.00 94.38 100 ARG A C 1
ATOM 755 O O . ARG A 1 100 ? -0.590 -0.422 8.459 1.00 94.38 100 ARG A O 1
ATOM 762 N N . PHE A 1 101 ? 1.112 1.055 8.399 1.00 93.06 101 PHE A N 1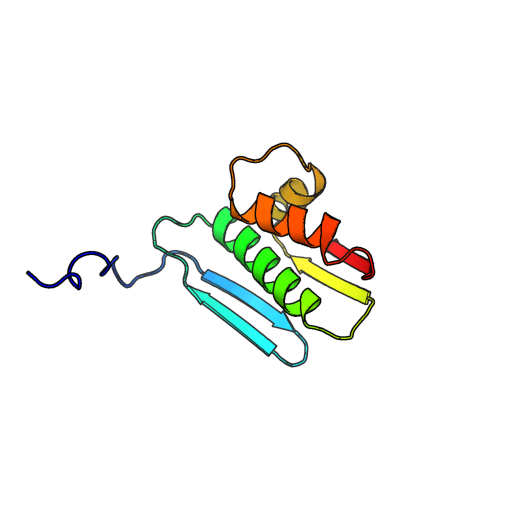
ATOM 763 C CA . PHE A 1 101 ? 1.952 0.319 7.470 1.00 93.06 101 PHE A CA 1
ATOM 764 C C . PHE A 1 101 ? 3.071 -0.354 8.268 1.00 93.06 101 PHE A C 1
ATOM 766 O O . PHE A 1 101 ? 3.689 0.300 9.115 1.00 93.06 101 PHE A O 1
ATOM 773 N N . CYS A 1 102 ? 3.270 -1.649 8.038 1.00 88.06 102 CYS A N 1
ATOM 774 C CA . CYS A 1 102 ? 4.252 -2.495 8.706 1.00 88.06 102 CYS A CA 1
ATOM 775 C C . CYS A 1 102 ? 5.117 -3.220 7.682 1.00 88.06 102 CYS A C 1
ATOM 777 O O . CYS A 1 102 ? 4.548 -3.691 6.670 1.00 88.06 102 CYS A O 1
#

Secondary structure (DSSP, 8-state):
--GGGS----S--S-EEEEEETTEEEEEEPPTT--HHHHHHHHHHHHHHHHHH-S-SEEEE--S-HHHHHHHHH------HHHHHHHHIIIIISTTSEEEE-

Mean predicted aligned error: 7.19 Å

Solvent-accessible surface area (backbone atoms only — not comparable to full-atom values): 6344 Å² total; per-residue (Å²): 138,76,87,81,80,81,75,83,67,72,93,64,52,77,39,54,28,62,40,80,55,99,89,47,77,50,74,44,76,38,62,63,86,50,46,68,69,51,26,51,41,47,24,51,40,52,48,50,53,56,53,68,75,42,91,72,49,72,48,76,48,80,60,92,50,62,69,46,53,52,54,65,71,61,69,62,89,57,89,49,64,67,58,48,53,42,51,48,42,52,72,68,75,36,73,85,44,51,74,45,82,79

Radius of gyration: 15.33 Å; Cα contacts (8 Å, |Δi|>4): 110; chains: 1; bounding box: 28×28×52 Å

Nearest PDB structures (foldseek):
  1rdh-assembly2_B  TM=8.052E-01  e=4.630E-03  Human immunodeficiency virus 1
  4e19-assembly2_B  TM=6.640E-01  e=1.155E-01  Halobacterium salinarum NRC-1
  3aly-assembly1_A  TM=6.216E-01  e=1.952E-01  Sulfurisphaera tokodaii str. 7
  4h8k-assembly1_B  TM=5.030E-01  e=5.580E-01  uncultured organism
  3hst-assembly2_B  TM=5.000E-01  e=4.894E-01  Mycobacterium tuberculosis

Organism: Trichonephila clavata (NCBI:txid2740835)

Foldseek 3Di:
DDPPPDPPQPPDAPDKAWDDDPVDIDIGRDGNPADNLNNQLVNLLVVLVVVLPDPDAEEEAEDPDPVNVCLQVVPPPDPDVSSVSNNCCVVPRNPRHHYHYD

InterPro domains:
  IPR012337 Ribonuclease H-like superfamily [SSF53098] (30-101)
  IPR036397 Ribonuclease H superfamily [G3DSA:3.30.420.10] (4-102)